Protein AF-A0A6A5AQL3-F1 (afdb_monomer)

Foldseek 3Di:
DFAQLQQKAKAFPDWDADQVVLFIWTWMKIARNVVRDIDTDTDTLVVLVVLLVCLLVVLVVLPPDPPVCNLSVVLSVQSVVQDADDPPQDDPVGDDVVSSVVNRHSSRSSRRSNSVSVNVSPPPDPSSSSVVRVSSVD

Organism: Aphanomyces astaci (NCBI:txid112090)

Solvent-accessible surface area (backbone atoms only — not comparable to full-atom values): 7943 Å² total; per-residue (Å²): 114,85,49,54,58,82,38,41,45,42,39,50,79,49,71,46,77,41,76,89,78,68,44,58,37,33,32,35,36,41,34,33,70,81,80,68,52,69,49,77,46,79,41,41,65,71,54,56,53,46,49,56,50,48,55,53,53,47,51,64,70,55,60,69,56,61,88,90,52,65,60,51,57,60,41,54,52,52,60,69,62,47,60,70,77,62,90,87,69,62,60,97,92,47,83,50,69,69,60,49,51,52,48,42,51,43,50,18,51,28,40,39,44,51,36,49,49,59,47,75,42,65,80,50,54,73,74,45,46,57,45,54,22,49,69,75,46,112

Nearest PDB structures (foldseek):
  6edx-assembly1_A  TM=7.727E-01  e=1.538E-03  Homo sapiens
  4oxw-assembly1_A  TM=8.032E-01  e=1.935E-02  synthetic construct
  8d9h-assembly1_E  TM=3.917E-01  e=7.456E-01  Candidatus Scalindua brodae
  7zoq-assembly1_A  TM=3.636E-01  e=1.511E+00  Desulfonema magnum
  7y85-assembly1_D  TM=3.030E-01  e=2.152E+00  Candidatus Scalindua brodae

Mean predicted aligned error: 7.25 Å

Secondary structure (DSSP, 8-state):
-PPPTTTEEEEEEEEEEETTTTEEEEEEEEEETTT--EEEEEEEHHHHHHHHHHHHHHHHHH----TT--THHHHHHHHHHS----S--S-TT---HHHHHHHHHHHHHHHHHHHHHHHHT----HHHHHHHHHHHH-

pLDDT: mean 81.5, std 13.89, range [45.72, 97.06]

Sequence (138 aa):
MSFNVHSLSMHIMDFTVDTTNNVVYYQLELLDDDSGESMTVLRRYSVIAAFRTSLIKELDGACKCPADDNRCKPCLAALKQCNFPAKSWFPKDGIQPELAAQRATELSYFLQDVVAVGRDHAPLCRSNQQFLESSLAD

Structure (mmCIF, N/CA/C/O backbone):
data_AF-A0A6A5AQL3-F1
#
_entry.id   AF-A0A6A5AQL3-F1
#
loop_
_atom_site.group_PDB
_atom_site.id
_atom_site.type_symbol
_atom_site.label_atom_id
_atom_site.label_alt_id
_atom_site.label_comp_id
_atom_site.label_asym_id
_atom_site.label_entity_id
_atom_site.label_seq_id
_atom_site.pdbx_PDB_ins_code
_atom_site.Cartn_x
_atom_site.Cartn_y
_atom_site.Cartn_z
_atom_site.occupancy
_atom_site.B_iso_or_equiv
_atom_site.auth_seq_id
_atom_site.auth_comp_id
_atom_site.auth_asym_id
_atom_site.auth_atom_id
_atom_site.pdbx_PDB_model_num
ATOM 1 N N . MET A 1 1 ? -3.874 11.455 -12.300 1.00 48.50 1 MET A N 1
ATOM 2 C CA . MET A 1 1 ? -2.505 11.941 -12.028 1.00 48.50 1 MET A CA 1
ATOM 3 C C . MET A 1 1 ? -1.589 10.785 -12.377 1.00 48.50 1 MET A C 1
ATOM 5 O O . MET A 1 1 ? -1.930 9.687 -11.977 1.00 48.50 1 MET A O 1
ATOM 9 N N . SER A 1 2 ? -0.558 10.948 -13.205 1.00 52.72 2 SER A N 1
ATOM 10 C CA . SER A 1 2 ? 0.376 9.843 -13.484 1.00 52.72 2 SER A CA 1
ATOM 11 C C . SER A 1 2 ? 1.584 9.994 -12.571 1.00 52.72 2 SER A C 1
ATOM 13 O O . SER A 1 2 ? 2.246 11.026 -12.646 1.00 52.72 2 SER A O 1
ATOM 15 N N . PHE A 1 3 ? 1.864 9.001 -11.731 1.00 60.44 3 PHE A N 1
ATOM 16 C CA . PHE A 1 3 ? 3.047 9.007 -10.872 1.00 60.44 3 PHE A CA 1
ATOM 17 C C . PHE A 1 3 ? 4.192 8.261 -11.550 1.00 60.44 3 PHE A C 1
ATOM 19 O O . PHE A 1 3 ? 3.986 7.177 -12.091 1.00 60.44 3 PHE A O 1
ATOM 26 N N . ASN A 1 4 ? 5.399 8.819 -11.497 1.00 68.12 4 ASN A N 1
ATOM 27 C CA . ASN A 1 4 ? 6.612 8.118 -11.897 1.00 68.12 4 ASN A CA 1
ATOM 28 C C . ASN A 1 4 ? 7.100 7.274 -10.713 1.00 68.12 4 ASN A C 1
ATOM 30 O O . ASN A 1 4 ? 7.444 7.818 -9.670 1.00 68.12 4 ASN A O 1
ATOM 34 N N . VAL A 1 5 ? 7.176 5.949 -10.860 1.00 70.06 5 VAL A N 1
ATOM 35 C CA . VAL A 1 5 ? 7.637 5.055 -9.776 1.00 70.06 5 VAL A CA 1
ATOM 36 C C . VAL A 1 5 ? 9.037 5.424 -9.250 1.00 70.06 5 VAL A C 1
ATOM 38 O O . VAL A 1 5 ? 9.362 5.189 -8.084 1.00 70.06 5 VAL A O 1
ATOM 41 N N . HIS A 1 6 ? 9.878 6.023 -10.097 1.00 75.62 6 HIS A N 1
ATOM 42 C CA . HIS A 1 6 ? 11.242 6.392 -9.730 1.00 75.62 6 HIS A CA 1
ATOM 43 C C . HIS A 1 6 ? 11.317 7.560 -8.750 1.00 75.62 6 HIS A C 1
ATOM 45 O O . HIS A 1 6 ? 12.267 7.612 -7.973 1.00 75.62 6 HIS A O 1
ATOM 51 N N . SER A 1 7 ? 10.309 8.429 -8.751 1.00 81.56 7 SER A N 1
ATOM 52 C CA . SER A 1 7 ? 10.175 9.556 -7.830 1.00 81.56 7 SER A CA 1
ATOM 53 C C . SER A 1 7 ? 9.025 9.372 -6.839 1.00 81.56 7 SER A C 1
ATOM 55 O O . SER A 1 7 ? 8.906 10.131 -5.891 1.00 81.56 7 SER A O 1
ATOM 57 N N . LEU A 1 8 ? 8.185 8.345 -6.995 1.00 85.06 8 LEU A N 1
ATOM 58 C CA . LEU A 1 8 ? 7.067 8.105 -6.089 1.00 85.06 8 LEU A CA 1
ATOM 59 C C . LEU A 1 8 ? 7.548 7.569 -4.744 1.00 85.06 8 LEU A C 1
ATOM 61 O O . LEU A 1 8 ? 8.246 6.561 -4.706 1.00 85.06 8 LEU A O 1
ATOM 65 N N . SER A 1 9 ? 7.062 8.150 -3.659 1.00 89.31 9 SER A N 1
ATOM 66 C CA . SER A 1 9 ? 7.128 7.630 -2.300 1.00 89.31 9 SER A CA 1
ATOM 67 C C . SER A 1 9 ? 5.712 7.358 -1.781 1.00 89.31 9 SER A C 1
ATOM 69 O O . SER A 1 9 ? 4.796 8.149 -1.991 1.00 89.31 9 SER A O 1
ATOM 71 N N . MET A 1 10 ? 5.514 6.230 -1.094 1.00 92.12 10 MET A N 1
ATOM 72 C CA . MET A 1 10 ? 4.229 5.860 -0.487 1.00 92.12 10 MET A CA 1
ATOM 73 C C . MET A 1 10 ? 4.406 5.541 0.989 1.00 92.12 10 MET A C 1
ATOM 75 O O . MET A 1 10 ? 5.312 4.788 1.351 1.00 92.12 10 MET A O 1
ATOM 79 N N . HIS A 1 11 ? 3.531 6.068 1.839 1.00 94.00 11 HIS A N 1
ATOM 80 C CA . HIS A 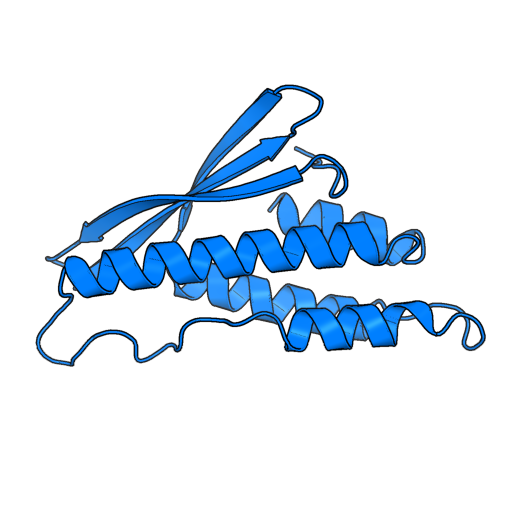1 11 ? 3.602 5.807 3.273 1.00 94.00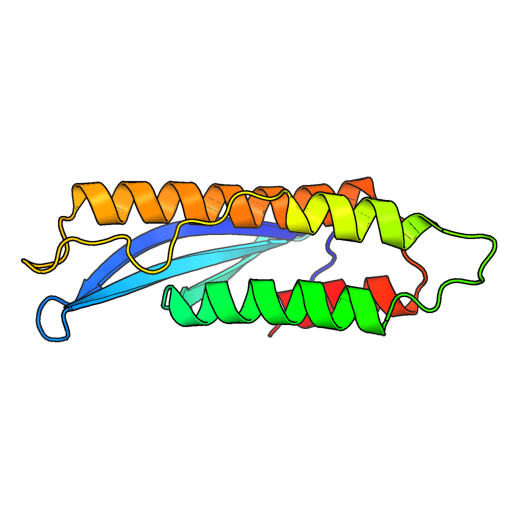 11 HIS A CA 1
ATOM 81 C C . HIS A 1 11 ? 2.269 6.060 3.982 1.00 94.00 11 HIS A C 1
ATOM 83 O O . HIS A 1 11 ? 1.423 6.833 3.537 1.00 94.00 11 HIS A O 1
ATOM 89 N N . ILE A 1 12 ? 2.076 5.386 5.113 1.00 96.50 12 ILE A N 1
ATOM 90 C CA . ILE A 1 12 ? 0.932 5.625 5.994 1.00 96.50 12 ILE A CA 1
ATOM 91 C C . ILE A 1 12 ? 1.317 6.726 6.982 1.00 96.50 12 ILE A C 1
ATOM 93 O O . ILE A 1 12 ? 2.206 6.524 7.806 1.00 96.50 12 ILE A O 1
ATOM 97 N N . MET A 1 13 ? 0.652 7.874 6.883 1.00 95.56 13 MET A N 1
ATOM 98 C CA . MET A 1 13 ? 0.906 9.059 7.709 1.00 95.56 13 MET A CA 1
ATOM 99 C C . MET A 1 13 ? 0.232 8.992 9.071 1.00 95.56 13 MET A C 1
ATOM 101 O O . MET A 1 13 ? 0.808 9.394 10.077 1.00 95.56 13 MET A O 1
ATOM 105 N N . ASP A 1 14 ? -0.997 8.491 9.092 1.00 95.69 14 ASP A N 1
ATOM 106 C CA . ASP A 1 14 ? -1.811 8.386 10.296 1.00 95.69 14 ASP A CA 1
ATOM 107 C C . ASP A 1 14 ? -2.873 7.289 10.118 1.00 95.69 14 ASP A C 1
ATOM 109 O O . ASP A 1 14 ? -3.010 6.676 9.049 1.00 95.69 14 ASP A O 1
ATOM 113 N N . PHE A 1 15 ? -3.650 7.024 11.160 1.00 95.75 15 PHE A N 1
ATOM 114 C CA . PHE A 1 15 ? -4.802 6.140 11.111 1.00 95.75 15 PHE A CA 1
ATOM 115 C C . PHE A 1 15 ? -5.941 6.651 11.996 1.00 95.75 15 PHE A C 1
ATOM 117 O O . PHE A 1 15 ? -5.753 7.285 13.026 1.00 95.75 15 PHE A O 1
ATOM 124 N N . THR A 1 16 ? -7.169 6.315 11.619 1.00 94.69 16 THR A N 1
ATOM 125 C CA . THR A 1 16 ? -8.370 6.596 12.406 1.00 94.69 16 THR A CA 1
ATOM 126 C C . THR A 1 16 ? -9.114 5.299 12.676 1.00 94.69 16 THR A C 1
ATOM 128 O O . THR A 1 16 ? -9.345 4.495 11.769 1.00 94.69 16 THR A O 1
ATOM 131 N N . VAL A 1 17 ? -9.511 5.097 13.931 1.00 92.25 17 VAL A N 1
ATOM 132 C CA . VAL A 1 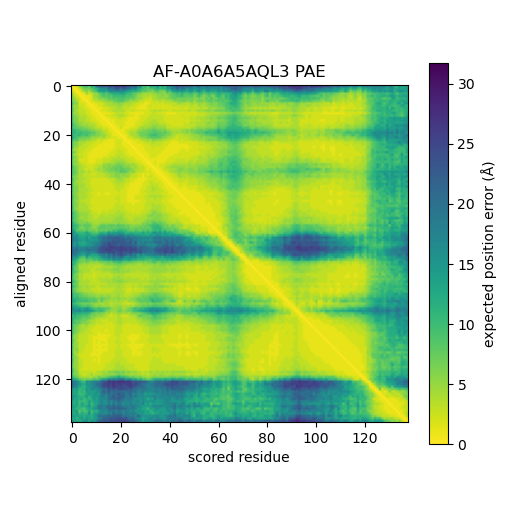17 ? -10.324 3.952 14.346 1.00 92.25 17 VAL A CA 1
ATOM 133 C C . VAL A 1 17 ? -11.786 4.380 14.421 1.00 92.25 17 VAL A C 1
ATOM 135 O O . VAL A 1 17 ? -12.164 5.206 15.247 1.00 92.25 17 VAL A O 1
ATOM 138 N N . ASP A 1 18 ? -12.615 3.788 13.571 1.00 90.00 18 ASP A N 1
ATOM 139 C CA . ASP A 1 18 ? -14.067 3.856 13.669 1.00 90.00 18 ASP A CA 1
ATOM 140 C C . ASP A 1 18 ? -14.542 2.729 14.591 1.00 90.00 18 ASP A C 1
ATOM 142 O O . ASP A 1 18 ? -14.683 1.573 14.183 1.00 90.00 18 ASP A O 1
ATOM 146 N N . THR A 1 19 ? -14.763 3.071 15.858 1.00 83.19 19 THR A N 1
ATOM 147 C CA . THR A 1 19 ? -15.212 2.135 16.898 1.00 83.19 19 THR A CA 1
ATOM 148 C C . THR A 1 19 ? -16.660 1.689 16.715 1.00 83.19 19 THR A C 1
ATOM 150 O O . THR A 1 19 ? -17.024 0.623 17.203 1.00 83.19 19 THR A O 1
ATOM 153 N N . THR A 1 20 ? -17.476 2.451 15.979 1.00 85.00 20 THR A N 1
ATOM 154 C CA . THR A 1 20 ? -18.884 2.106 15.725 1.00 85.00 20 THR A CA 1
ATOM 155 C C . THR A 1 20 ? -18.973 0.941 14.750 1.00 85.00 20 THR A C 1
ATOM 157 O O . THR A 1 20 ? -19.735 -0.000 14.962 1.00 85.00 20 THR A O 1
ATOM 160 N N . ASN A 1 21 ? -18.156 0.980 13.698 1.00 86.31 21 ASN A N 1
ATOM 161 C CA . ASN A 1 21 ? -18.106 -0.076 12.689 1.00 86.31 21 ASN A CA 1
ATOM 162 C C . ASN A 1 21 ? -16.984 -1.095 12.934 1.00 86.31 21 ASN A C 1
ATOM 164 O O . ASN A 1 21 ? -16.869 -2.063 12.183 1.00 86.31 21 ASN A O 1
ATOM 168 N N . ASN A 1 22 ? -16.161 -0.886 13.967 1.00 86.75 22 ASN A N 1
ATOM 169 C CA . ASN A 1 22 ? -14.960 -1.665 14.262 1.00 86.75 22 ASN A CA 1
ATOM 170 C C . ASN A 1 22 ? -14.024 -1.762 13.036 1.00 86.75 22 ASN A C 1
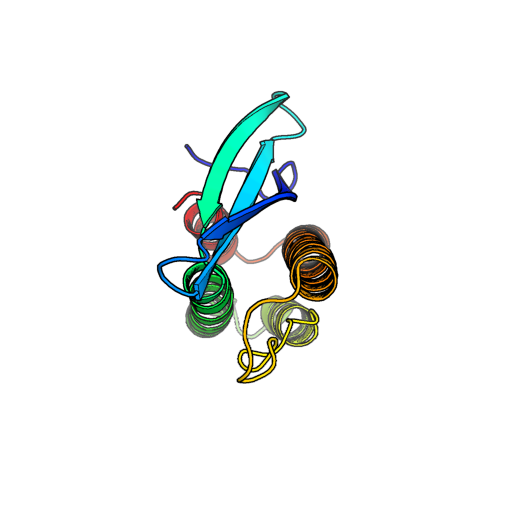ATOM 172 O O . ASN A 1 22 ? -13.621 -2.848 12.611 1.00 86.75 22 ASN A O 1
ATOM 176 N N . VAL A 1 23 ? -13.703 -0.608 12.435 1.00 89.94 23 VAL A N 1
ATOM 177 C CA . VAL A 1 23 ? -12.869 -0.479 11.225 1.00 89.94 23 VAL A CA 1
ATOM 178 C C . VAL A 1 23 ? -11.713 0.489 11.466 1.00 89.94 23 VAL A C 1
ATOM 180 O O . VAL A 1 23 ? -11.877 1.507 12.124 1.00 89.94 23 VAL A O 1
ATOM 183 N N . VAL A 1 24 ? -10.551 0.205 10.870 1.00 93.88 24 VAL A N 1
ATOM 184 C CA . VAL A 1 24 ? -9.433 1.159 10.789 1.00 93.88 24 VAL A CA 1
ATOM 185 C C . VAL A 1 24 ? -9.330 1.723 9.376 1.00 93.88 24 VAL A C 1
ATOM 187 O O . VAL A 1 24 ? -9.323 0.969 8.394 1.00 93.88 24 VAL A O 1
ATOM 190 N N . TYR A 1 25 ? -9.231 3.044 9.293 1.00 95.38 25 TYR A N 1
ATOM 191 C CA . TYR A 1 25 ? -8.870 3.780 8.090 1.00 95.38 25 TYR A CA 1
ATOM 192 C C . TYR A 1 25 ? -7.434 4.264 8.225 1.00 95.38 25 TYR A C 1
ATOM 194 O O . TYR A 1 25 ? -7.068 4.833 9.245 1.00 95.38 25 TYR A O 1
ATOM 202 N N . TYR A 1 26 ? -6.633 4.033 7.198 1.00 96.38 26 TYR A N 1
ATOM 203 C CA . TYR A 1 26 ? -5.246 4.458 7.126 1.00 96.38 26 TYR A CA 1
ATOM 204 C C . TYR A 1 26 ? -5.143 5.645 6.180 1.00 96.38 26 TYR A C 1
ATOM 206 O O . TYR A 1 26 ? -5.687 5.597 5.073 1.00 96.38 26 TYR A O 1
ATOM 214 N N . GLN A 1 27 ? -4.467 6.695 6.622 1.00 97.06 27 GLN A N 1
ATOM 215 C CA . GLN A 1 27 ? -4.161 7.866 5.819 1.00 97.06 27 GLN A CA 1
ATOM 216 C C . GLN A 1 27 ? -2.898 7.578 5.014 1.00 97.06 27 GLN A C 1
ATOM 218 O O . GLN A 1 27 ? -1.789 7.667 5.527 1.00 97.06 27 GLN A O 1
ATOM 223 N N . LEU A 1 28 ? -3.087 7.169 3.765 1.00 95.88 28 LEU A N 1
ATOM 224 C CA . LEU A 1 28 ? -2.021 6.896 2.813 1.00 95.88 28 LEU A CA 1
ATOM 225 C C . LEU A 1 28 ? -1.645 8.189 2.093 1.00 95.88 28 LEU A C 1
ATOM 227 O O . LEU A 1 28 ? -2.513 8.812 1.484 1.00 95.88 28 LEU A O 1
ATOM 231 N N . GLU A 1 29 ? -0.372 8.557 2.133 1.00 94.12 29 GLU A N 1
ATOM 232 C CA . GLU A 1 29 ? 0.201 9.589 1.276 1.00 94.12 29 GLU A CA 1
ATOM 233 C C . GLU A 1 29 ? 0.958 8.951 0.105 1.00 94.12 29 GLU A C 1
ATOM 235 O O . GLU A 1 29 ? 1.704 7.981 0.272 1.00 94.12 29 GLU A O 1
ATOM 240 N N . LEU A 1 30 ? 0.739 9.519 -1.078 1.00 91.19 30 LEU A N 1
ATOM 241 C CA . LEU A 1 30 ? 1.527 9.331 -2.284 1.00 91.19 30 LEU A CA 1
ATOM 242 C C . LEU A 1 30 ? 2.224 10.659 -2.571 1.00 91.19 30 LEU A C 1
ATOM 244 O O . LEU A 1 30 ? 1.544 11.668 -2.746 1.00 91.19 30 LEU A O 1
ATOM 248 N N . LEU A 1 31 ? 3.550 10.661 -2.600 1.00 90.19 31 LEU A N 1
ATOM 249 C CA . LEU A 1 31 ? 4.381 11.841 -2.822 1.00 90.19 31 LEU A CA 1
ATOM 250 C C . LEU A 1 31 ? 5.227 11.625 -4.074 1.00 90.19 31 LEU A C 1
ATOM 252 O O . LEU A 1 31 ? 5.903 10.608 -4.182 1.00 90.19 31 LEU A O 1
ATOM 256 N N . ASP A 1 32 ? 5.204 12.567 -5.006 1.00 87.62 32 ASP A N 1
ATOM 257 C CA . ASP A 1 32 ? 6.194 12.643 -6.076 1.00 87.62 32 ASP A CA 1
ATOM 258 C C . ASP A 1 32 ? 7.386 13.480 -5.591 1.00 87.62 32 ASP A C 1
ATOM 260 O O . ASP A 1 32 ? 7.291 14.700 -5.463 1.00 87.62 32 ASP A O 1
ATOM 264 N N . ASP A 1 33 ? 8.505 12.816 -5.301 1.00 85.88 33 ASP A N 1
ATOM 265 C CA . ASP A 1 33 ? 9.720 13.416 -4.741 1.00 85.88 33 ASP A CA 1
ATOM 266 C C . ASP A 1 33 ? 10.345 14.473 -5.680 1.00 85.88 33 ASP A C 1
ATOM 268 O O . ASP A 1 33 ? 11.036 15.376 -5.205 1.00 85.88 33 ASP A O 1
ATOM 272 N N . ASP A 1 34 ? 10.094 14.399 -6.995 1.00 86.38 34 ASP A N 1
ATOM 273 C CA . ASP A 1 34 ? 10.666 15.333 -7.978 1.00 86.38 34 ASP A CA 1
ATOM 274 C C . ASP A 1 34 ? 9.894 16.660 -8.026 1.00 86.38 34 ASP A C 1
ATOM 276 O O . ASP A 1 34 ? 10.488 17.741 -8.090 1.00 86.38 34 ASP A O 1
ATOM 280 N N . SER A 1 35 ? 8.560 16.587 -8.025 1.00 87.19 35 SER A N 1
ATOM 281 C CA . SER A 1 35 ? 7.679 17.760 -8.113 1.00 87.19 35 SER A CA 1
ATOM 282 C C . SER A 1 35 ? 7.283 18.317 -6.743 1.00 87.19 35 SER A C 1
ATOM 284 O O . SER A 1 35 ? 6.904 19.486 -6.638 1.00 87.19 35 SER A O 1
ATOM 286 N N . GLY A 1 36 ? 7.377 17.497 -5.693 1.00 87.31 36 GLY A N 1
ATOM 287 C CA . GLY A 1 36 ? 6.848 17.778 -4.360 1.00 87.31 36 GLY A CA 1
ATOM 288 C C . GLY A 1 36 ? 5.321 17.690 -4.274 1.00 87.31 36 GLY A C 1
ATOM 289 O O . GLY A 1 36 ? 4.754 18.044 -3.240 1.00 87.31 36 GLY A O 1
ATOM 290 N N . GLU A 1 37 ? 4.637 17.258 -5.338 1.00 87.94 37 GLU A N 1
ATOM 291 C CA . GLU A 1 37 ? 3.189 17.070 -5.315 1.00 87.94 37 GLU A CA 1
ATOM 292 C C . GLU A 1 37 ? 2.829 15.841 -4.477 1.00 87.94 37 GLU A C 1
ATOM 294 O O . GLU A 1 37 ? 3.386 14.759 -4.665 1.00 87.94 37 GLU A O 1
ATOM 299 N N . SER A 1 38 ? 1.859 15.990 -3.569 1.00 90.38 38 SER A N 1
ATOM 300 C CA . SER A 1 38 ? 1.352 14.874 -2.777 1.00 90.38 38 SER A CA 1
ATOM 301 C C . SER A 1 38 ? -0.161 14.725 -2.861 1.00 90.38 38 SER A C 1
ATOM 303 O O . SER A 1 38 ? -0.922 15.679 -3.050 1.00 90.38 38 SER A O 1
ATOM 305 N N . MET A 1 39 ? -0.606 13.481 -2.724 1.00 90.88 39 MET A N 1
ATOM 306 C CA . MET A 1 39 ? -2.000 13.101 -2.601 1.00 90.88 39 MET A CA 1
ATOM 307 C C . MET A 1 39 ? -2.165 12.279 -1.334 1.00 90.88 39 MET A C 1
ATOM 309 O O . MET A 1 39 ? -1.485 11.279 -1.130 1.00 90.88 39 MET A O 1
ATOM 313 N N . THR A 1 40 ? -3.126 12.663 -0.502 1.00 92.06 40 THR A N 1
ATOM 314 C CA . THR A 1 40 ? -3.494 11.894 0.683 1.00 92.06 40 THR A CA 1
ATOM 315 C C . THR A 1 40 ? -4.870 11.268 0.508 1.00 92.06 40 THR A C 1
ATOM 317 O O . THR A 1 40 ? -5.838 11.950 0.166 1.00 92.06 40 THR A O 1
ATOM 320 N N . VAL A 1 41 ? -4.985 9.974 0.800 1.00 92.69 41 VAL A N 1
ATOM 321 C CA . VAL A 1 41 ? -6.238 9.223 0.720 1.00 92.69 41 VAL A CA 1
ATOM 322 C C . VAL A 1 41 ? -6.462 8.358 1.955 1.00 92.69 41 VAL A C 1
ATOM 324 O O . VAL A 1 41 ? -5.556 7.705 2.462 1.00 92.69 41 VAL A O 1
ATOM 327 N N . LEU A 1 42 ? -7.711 8.287 2.419 1.00 93.81 42 LEU A N 1
ATOM 328 C CA . LEU A 1 42 ? -8.106 7.327 3.449 1.00 93.81 42 LEU A CA 1
ATOM 329 C C . LEU A 1 42 ? -8.442 5.980 2.807 1.00 93.81 42 LEU A C 1
ATOM 331 O O . LEU A 1 42 ? -9.258 5.893 1.880 1.00 93.81 42 LEU A O 1
ATOM 335 N N . ARG A 1 43 ? -7.819 4.910 3.301 1.00 94.19 43 ARG A N 1
ATOM 336 C CA . ARG A 1 43 ? -7.996 3.546 2.790 1.00 94.19 43 ARG A CA 1
ATOM 337 C C . ARG A 1 43 ? -8.141 2.547 3.926 1.00 94.19 43 ARG A C 1
ATOM 339 O O . ARG A 1 43 ? -7.461 2.616 4.940 1.00 94.19 43 ARG A O 1
ATOM 346 N N . ARG A 1 44 ? -9.030 1.571 3.750 1.00 94.44 44 ARG A N 1
ATOM 347 C CA . ARG A 1 4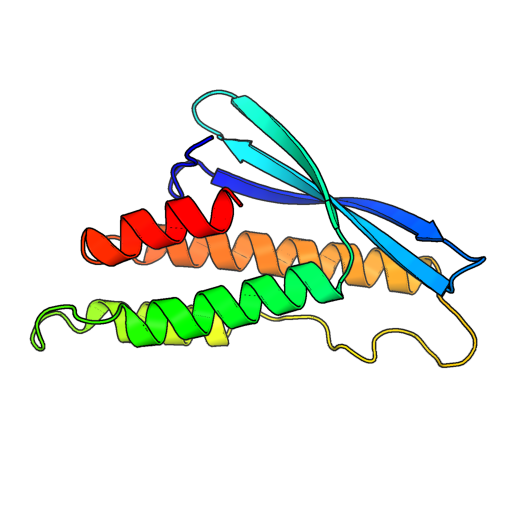4 ? -9.115 0.416 4.656 1.00 94.44 44 ARG A CA 1
ATOM 348 C C . ARG A 1 44 ? -8.034 -0.595 4.293 1.00 94.44 44 ARG A C 1
ATOM 350 O O . ARG A 1 44 ? -7.665 -0.710 3.125 1.00 94.44 44 ARG A O 1
ATOM 357 N N . TYR A 1 45 ? -7.652 -1.432 5.257 1.00 94.31 45 TYR A N 1
ATOM 358 C CA . TYR A 1 45 ? -6.750 -2.568 5.021 1.00 94.31 45 TYR A CA 1
ATOM 359 C C . TYR A 1 45 ? -7.155 -3.417 3.804 1.00 94.31 45 TYR A C 1
ATOM 361 O O . TYR A 1 45 ? -6.308 -3.817 3.013 1.00 94.31 45 TYR A O 1
ATOM 369 N N . SER A 1 46 ? -8.456 -3.677 3.628 1.00 92.88 46 SER A N 1
ATOM 370 C CA . SER A 1 46 ? -8.961 -4.492 2.518 1.00 92.88 46 SER A CA 1
ATOM 371 C C . SER A 1 46 ? -8.615 -3.921 1.144 1.00 92.88 46 SER A C 1
ATOM 373 O O . SER A 1 46 ? -8.419 -4.692 0.212 1.00 92.88 46 SER A O 1
ATOM 375 N N . VAL A 1 47 ? -8.537 -2.592 1.019 1.00 92.88 47 VAL A N 1
ATOM 376 C CA . VAL A 1 47 ? -8.188 -1.932 -0.244 1.00 92.88 47 VAL A CA 1
ATOM 377 C C . VAL A 1 47 ? -6.697 -2.090 -0.523 1.00 92.88 47 VAL A C 1
ATOM 379 O O . VAL A 1 47 ? -6.328 -2.492 -1.618 1.00 92.88 47 VAL A O 1
ATOM 382 N N . ILE A 1 48 ? -5.848 -1.897 0.489 1.00 93.06 48 ILE A N 1
ATOM 383 C CA . ILE A 1 48 ? -4.394 -2.084 0.359 1.00 93.06 48 ILE A CA 1
ATOM 384 C C . ILE A 1 48 ? -4.060 -3.561 0.058 1.00 93.06 48 ILE A C 1
ATOM 386 O O . ILE A 1 48 ? -3.202 -3.871 -0.765 1.00 93.06 48 ILE A O 1
ATOM 390 N N . ALA A 1 49 ? -4.792 -4.501 0.663 1.00 93.12 49 ALA A N 1
ATOM 391 C CA . ALA A 1 49 ? -4.659 -5.929 0.372 1.00 93.12 49 ALA A CA 1
ATOM 392 C C . ALA A 1 49 ? -5.096 -6.290 -1.061 1.00 93.12 49 ALA A C 1
ATOM 394 O O . ALA A 1 49 ? -4.484 -7.154 -1.699 1.00 93.12 49 ALA A O 1
ATOM 395 N N . ALA A 1 50 ? -6.145 -5.638 -1.572 1.00 89.88 50 ALA A N 1
ATOM 396 C CA . ALA A 1 50 ? -6.567 -5.785 -2.961 1.00 89.88 50 ALA A CA 1
ATOM 397 C C . ALA A 1 50 ? -5.504 -5.229 -3.917 1.00 89.88 50 ALA A C 1
ATOM 399 O O . ALA A 1 50 ? -5.125 -5.942 -4.840 1.00 89.88 50 ALA A O 1
ATOM 400 N N . PHE A 1 51 ? -4.948 -4.047 -3.632 1.00 89.44 51 PHE A N 1
ATOM 401 C CA . PHE A 1 51 ? -3.827 -3.467 -4.378 1.00 89.44 51 PHE A CA 1
ATOM 402 C C . PHE A 1 51 ? -2.651 -4.447 -4.491 1.00 89.44 51 PHE A C 1
ATOM 404 O O . PHE A 1 51 ? -2.233 -4.768 -5.600 1.00 89.44 51 PHE A O 1
ATOM 411 N N . ARG A 1 52 ? -2.191 -5.028 -3.371 1.00 89.94 52 ARG A N 1
ATOM 412 C CA . ARG A 1 52 ? -1.126 -6.050 -3.383 1.00 89.94 52 ARG A CA 1
ATOM 413 C C . ARG A 1 52 ? -1.456 -7.217 -4.317 1.00 89.94 52 ARG A C 1
ATOM 415 O O . ARG A 1 52 ? -0.595 -7.705 -5.043 1.00 89.94 52 ARG A O 1
ATOM 422 N N . THR A 1 53 ? -2.699 -7.690 -4.272 1.00 88.56 53 THR A N 1
ATOM 423 C CA . THR A 1 53 ? -3.144 -8.836 -5.074 1.00 88.56 53 THR A CA 1
ATOM 424 C C . THR A 1 53 ? -3.192 -8.491 -6.563 1.00 88.56 53 THR A C 1
ATOM 426 O O . THR A 1 53 ? -2.713 -9.285 -7.374 1.00 88.56 53 THR A O 1
ATOM 429 N N . SER A 1 54 ? -3.732 -7.322 -6.922 1.00 83.50 54 SER A N 1
ATOM 430 C CA . SER A 1 54 ? -3.787 -6.834 -8.305 1.00 83.50 54 SER A CA 1
ATOM 431 C C . SER A 1 54 ? -2.390 -6.611 -8.866 1.00 83.50 54 SER A C 1
ATOM 433 O O . SER A 1 54 ? -2.068 -7.202 -9.890 1.00 83.50 54 SER A O 1
ATOM 435 N N . LEU A 1 55 ? -1.519 -5.912 -8.129 1.00 81.88 55 LEU A N 1
ATOM 436 C CA . LEU A 1 55 ? -0.128 -5.666 -8.512 1.00 81.88 55 LEU A CA 1
ATOM 437 C C . LEU A 1 55 ? 0.604 -6.966 -8.880 1.00 81.88 55 LEU A C 1
ATOM 439 O O . LEU A 1 55 ? 1.202 -7.066 -9.949 1.00 81.88 55 LEU A O 1
ATOM 443 N N . ILE A 1 56 ? 0.524 -7.986 -8.018 1.00 82.94 56 ILE A N 1
ATOM 444 C CA . ILE A 1 56 ? 1.173 -9.284 -8.260 1.00 82.94 56 ILE A CA 1
ATOM 445 C C . ILE A 1 56 ? 0.557 -9.987 -9.474 1.00 82.94 56 ILE A C 1
ATOM 447 O O . ILE A 1 56 ? 1.293 -10.501 -10.314 1.00 82.94 56 ILE A O 1
ATOM 451 N N . LYS A 1 57 ? -0.778 -10.043 -9.564 1.00 79.50 57 LYS A N 1
ATOM 452 C CA . LYS A 1 57 ? -1.489 -10.743 -10.646 1.00 79.50 57 LYS A CA 1
ATOM 453 C C . LYS A 1 57 ? -1.217 -10.105 -12.004 1.00 79.50 57 LYS A C 1
ATOM 455 O O . LYS A 1 57 ? -1.037 -10.806 -12.997 1.00 79.50 57 LYS A O 1
ATOM 460 N N . GLU A 1 58 ? -1.229 -8.786 -12.056 1.00 69.12 58 GLU A N 1
ATOM 461 C CA . GLU A 1 58 ? -1.063 -8.045 -13.294 1.00 69.12 58 GLU A CA 1
ATOM 462 C C . GLU A 1 58 ? 0.393 -8.031 -13.733 1.00 69.12 58 GLU A C 1
ATOM 464 O O . GLU A 1 58 ? 0.630 -8.258 -14.911 1.00 69.12 58 GLU A O 1
ATOM 469 N N . LEU A 1 59 ? 1.374 -7.931 -12.828 1.00 69.62 59 LEU A N 1
ATOM 470 C CA . LEU A 1 59 ? 2.778 -8.138 -13.202 1.00 69.62 59 LEU A CA 1
ATOM 471 C C . LEU A 1 59 ? 3.056 -9.568 -13.674 1.00 69.62 59 LEU A C 1
ATOM 473 O O . LEU A 1 59 ? 3.805 -9.747 -14.629 1.00 69.62 59 LEU A O 1
ATOM 477 N N . ASP A 1 60 ? 2.432 -10.580 -13.068 1.00 72.88 60 ASP A N 1
ATOM 478 C CA . ASP A 1 60 ? 2.521 -11.971 -13.534 1.00 72.88 60 ASP A CA 1
ATOM 479 C C . ASP A 1 60 ? 1.925 -12.133 -14.949 1.00 72.88 60 ASP A C 1
ATOM 481 O O . ASP A 1 60 ? 2.527 -12.772 -15.810 1.00 72.88 60 ASP A O 1
ATOM 485 N N . GLY A 1 61 ? 0.790 -11.481 -15.236 1.00 65.06 61 GLY A N 1
ATOM 486 C CA . GLY A 1 61 ? 0.137 -11.509 -16.554 1.00 65.06 61 GLY A CA 1
ATOM 487 C C . GLY A 1 61 ? 0.770 -10.605 -17.626 1.00 65.06 61 GLY A C 1
ATOM 488 O O . GLY A 1 61 ? 0.718 -10.925 -18.819 1.00 65.06 61 GLY A O 1
ATOM 489 N N . ALA A 1 62 ? 1.363 -9.482 -17.220 1.00 58.16 62 ALA A N 1
ATOM 490 C CA . ALA A 1 62 ? 2.009 -8.487 -18.077 1.00 58.16 62 ALA A CA 1
ATOM 491 C C . ALA A 1 62 ? 3.500 -8.781 -18.298 1.00 58.16 62 ALA A C 1
ATOM 493 O O . ALA A 1 62 ? 4.100 -8.229 -19.220 1.00 58.16 62 ALA A O 1
ATOM 494 N N . CYS A 1 63 ? 4.077 -9.723 -17.539 1.00 59.78 63 CYS A N 1
ATOM 495 C CA . CYS A 1 63 ? 5.379 -10.357 -17.764 1.00 59.78 63 CYS A CA 1
ATOM 496 C C . CYS A 1 63 ? 5.420 -11.135 -19.103 1.00 59.78 63 CYS A C 1
ATOM 498 O O . CYS A 1 63 ? 5.618 -12.346 -19.166 1.00 59.78 63 CYS A O 1
ATOM 500 N N . LYS A 1 64 ? 5.266 -10.404 -20.209 1.00 58.12 64 LYS A N 1
ATOM 501 C CA . LYS A 1 64 ? 5.463 -10.815 -21.600 1.00 58.12 64 LYS A CA 1
ATOM 502 C C . LYS A 1 64 ? 6.757 -10.222 -22.156 1.00 58.12 64 LYS A C 1
ATOM 504 O O . LYS A 1 64 ? 6.851 -9.961 -23.355 1.00 58.12 64 LYS A O 1
ATOM 509 N N . CYS A 1 65 ? 7.743 -9.957 -21.292 1.00 56.34 65 CYS A N 1
ATOM 510 C CA . CYS A 1 65 ? 9.093 -9.684 -21.770 1.00 56.34 65 CYS A CA 1
ATOM 511 C C . CYS A 1 65 ? 9.508 -10.805 -22.739 1.00 56.34 65 CYS A C 1
ATOM 513 O O . CYS A 1 65 ? 9.104 -11.955 -22.528 1.00 56.34 65 CYS A O 1
ATOM 515 N N . PRO A 1 66 ? 10.294 -10.500 -23.786 1.00 58.50 66 PRO A N 1
ATOM 516 C CA . PRO A 1 66 ? 10.910 -11.533 -24.609 1.00 58.50 66 PRO A CA 1
ATOM 517 C C . PRO A 1 66 ? 11.535 -12.606 -23.707 1.00 58.50 66 PRO A C 1
ATOM 519 O O . PRO A 1 66 ? 12.085 -12.270 -22.658 1.00 58.50 66 PRO A O 1
ATOM 522 N N . ALA A 1 67 ? 11.42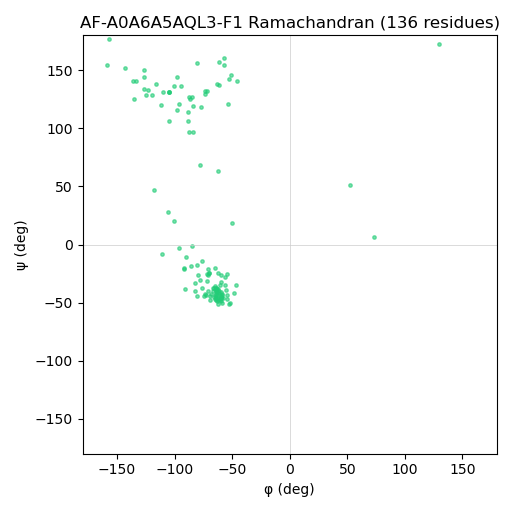3 -13.885 -24.077 1.00 56.53 67 ALA A N 1
ATOM 523 C CA . ALA A 1 67 ? 11.841 -15.010 -23.230 1.00 56.53 67 ALA A CA 1
ATOM 524 C C . ALA A 1 67 ? 13.305 -14.907 -22.752 1.00 56.53 67 ALA A C 1
ATOM 526 O O . ALA A 1 67 ? 13.652 -15.416 -21.685 1.00 56.53 67 ALA A O 1
ATOM 527 N N . ASP A 1 68 ? 14.124 -14.188 -23.517 1.00 55.50 68 ASP A N 1
ATOM 528 C CA . ASP A 1 68 ? 15.546 -13.948 -23.278 1.00 55.50 68 ASP A CA 1
ATOM 529 C C . ASP A 1 68 ? 15.805 -12.901 -22.177 1.00 55.50 68 ASP A C 1
ATOM 531 O O . ASP A 1 68 ? 16.912 -12.797 -21.655 1.00 55.50 68 ASP A O 1
ATOM 535 N N . ASP A 1 69 ? 14.780 -12.141 -21.785 1.00 59.44 69 ASP A N 1
ATOM 536 C CA . ASP A 1 69 ? 14.890 -10.944 -20.953 1.00 59.44 69 ASP A CA 1
ATOM 537 C C . ASP A 1 69 ? 14.143 -11.126 -19.624 1.00 59.44 69 ASP A C 1
ATOM 539 O O . ASP A 1 69 ? 13.369 -10.269 -19.209 1.00 59.44 69 ASP A O 1
ATOM 543 N N . ASN A 1 70 ? 14.373 -12.275 -18.968 1.00 60.16 70 ASN A N 1
ATOM 544 C CA . ASN A 1 70 ? 13.779 -12.837 -17.733 1.00 60.16 70 ASN A CA 1
ATOM 545 C C . ASN A 1 70 ? 13.737 -11.905 -16.481 1.00 60.16 70 ASN A C 1
ATOM 547 O O . ASN A 1 70 ? 13.577 -12.377 -15.358 1.00 60.16 70 ASN A O 1
ATOM 551 N N . ARG A 1 71 ? 13.866 -10.586 -16.657 1.00 64.06 71 ARG A N 1
ATOM 552 C CA . ARG A 1 71 ? 13.918 -9.480 -15.688 1.00 64.06 71 ARG A CA 1
ATOM 553 C C . ARG A 1 71 ? 12.679 -9.340 -14.808 1.00 64.06 71 ARG A C 1
ATOM 555 O O . ARG A 1 71 ? 12.782 -8.864 -13.684 1.00 64.06 71 ARG A O 1
ATOM 562 N N . CYS A 1 72 ? 11.520 -9.797 -15.275 1.00 70.12 72 CYS A N 1
ATOM 563 C CA . CYS A 1 72 ? 10.280 -9.706 -14.502 1.00 70.12 72 CYS A CA 1
ATOM 564 C C . CYS A 1 72 ? 10.150 -10.791 -13.426 1.00 70.12 72 CYS A C 1
ATOM 566 O O . CYS A 1 72 ? 9.499 -10.550 -12.414 1.00 70.12 72 CYS A O 1
ATOM 568 N N . LYS A 1 73 ? 10.784 -11.965 -13.590 1.00 75.31 73 LYS A N 1
ATOM 569 C CA . LYS A 1 73 ? 10.728 -13.023 -12.564 1.00 75.31 73 LYS A CA 1
ATOM 570 C C . LYS A 1 73 ? 11.393 -12.594 -11.249 1.00 75.31 73 LYS A C 1
ATOM 572 O O . LYS A 1 73 ? 10.769 -12.807 -10.212 1.00 75.31 73 LYS A O 1
ATOM 577 N N . PRO A 1 74 ? 12.595 -11.979 -11.255 1.00 79.88 74 PRO A N 1
ATOM 578 C CA . PRO A 1 74 ? 13.186 -11.400 -10.051 1.00 79.88 74 PRO A CA 1
ATOM 579 C C . PRO A 1 74 ? 12.297 -10.341 -9.393 1.00 79.88 74 PRO A C 1
ATOM 581 O O . PRO A 1 74 ? 12.066 -10.433 -8.195 1.00 79.88 74 PRO A O 1
ATOM 584 N N . CYS A 1 75 ? 11.727 -9.412 -10.173 1.00 79.81 75 CYS A N 1
ATOM 585 C CA . CYS A 1 75 ? 10.815 -8.384 -9.659 1.00 79.81 75 CYS A CA 1
ATOM 586 C C . CYS A 1 75 ? 9.574 -9.002 -8.993 1.00 79.81 75 CYS A C 1
ATOM 588 O O . CYS A 1 75 ? 9.256 -8.703 -7.846 1.00 79.81 75 CYS A O 1
ATOM 590 N N . LEU A 1 76 ? 8.915 -9.952 -9.665 1.00 82.06 76 LEU A N 1
ATOM 591 C CA . LEU A 1 76 ? 7.757 -10.654 -9.113 1.00 82.06 76 LEU A CA 1
ATOM 592 C C . LEU A 1 76 ? 8.112 -11.455 -7.852 1.00 82.06 76 LEU A C 1
ATOM 594 O O . LEU A 1 76 ? 7.312 -11.525 -6.919 1.00 82.06 76 LEU A O 1
ATOM 598 N N . ALA A 1 77 ? 9.290 -12.083 -7.819 1.00 84.81 77 ALA A N 1
ATOM 599 C CA . ALA A 1 77 ? 9.769 -12.794 -6.640 1.00 84.81 77 ALA A CA 1
ATOM 600 C C . ALA A 1 77 ? 10.008 -11.831 -5.468 1.00 84.81 77 ALA A C 1
ATOM 602 O O . ALA A 1 77 ? 9.562 -12.127 -4.362 1.00 84.81 77 ALA A O 1
ATOM 603 N N . ALA A 1 78 ? 10.624 -10.675 -5.718 1.00 88.12 78 ALA A N 1
ATOM 604 C CA . ALA A 1 78 ? 10.851 -9.636 -4.718 1.00 88.12 78 ALA A CA 1
ATOM 605 C C . ALA A 1 78 ? 9.528 -9.057 -4.181 1.00 88.12 78 ALA A C 1
ATOM 607 O O . ALA A 1 78 ? 9.320 -9.036 -2.972 1.00 88.12 78 ALA A O 1
ATOM 608 N N . LEU A 1 79 ? 8.564 -8.729 -5.051 1.00 87.19 79 LEU A N 1
ATOM 609 C CA . LEU A 1 79 ? 7.232 -8.257 -4.631 1.00 87.19 79 LEU A CA 1
ATOM 610 C C . LEU A 1 79 ? 6.470 -9.277 -3.775 1.00 87.19 79 LEU A C 1
ATOM 612 O O . LEU A 1 79 ? 5.722 -8.913 -2.866 1.00 87.19 79 LEU A O 1
ATOM 616 N N . LYS A 1 80 ? 6.645 -10.574 -4.051 1.00 88.62 80 LYS A N 1
ATOM 617 C CA . LYS A 1 80 ? 6.063 -11.648 -3.230 1.00 88.62 80 LYS A CA 1
ATOM 618 C C . LYS A 1 80 ? 6.730 -11.758 -1.855 1.00 88.62 80 LYS A C 1
ATOM 620 O O . LYS A 1 80 ? 6.086 -12.267 -0.938 1.00 88.62 80 LYS A O 1
ATOM 625 N N . GLN A 1 81 ? 7.977 -11.303 -1.719 1.00 91.31 81 GLN A N 1
ATOM 626 C CA . GLN A 1 81 ? 8.736 -11.292 -0.467 1.00 91.31 81 GLN A CA 1
ATOM 627 C C . GLN A 1 81 ? 8.479 -10.049 0.392 1.00 91.31 81 GLN A C 1
ATOM 629 O O . GLN A 1 81 ? 8.733 -10.121 1.592 1.00 91.31 81 GLN A O 1
ATOM 634 N N . CYS A 1 82 ? 7.933 -8.960 -0.167 1.00 91.75 82 CYS A N 1
ATOM 635 C CA . CYS A 1 82 ? 7.494 -7.806 0.622 1.00 91.75 82 CYS A CA 1
ATOM 636 C C . CYS A 1 82 ? 6.533 -8.270 1.727 1.00 91.75 82 CYS A C 1
ATOM 638 O O . CYS A 1 82 ? 5.485 -8.879 1.447 1.00 91.75 82 CYS A O 1
ATOM 640 N N . ASN A 1 83 ? 6.904 -8.002 2.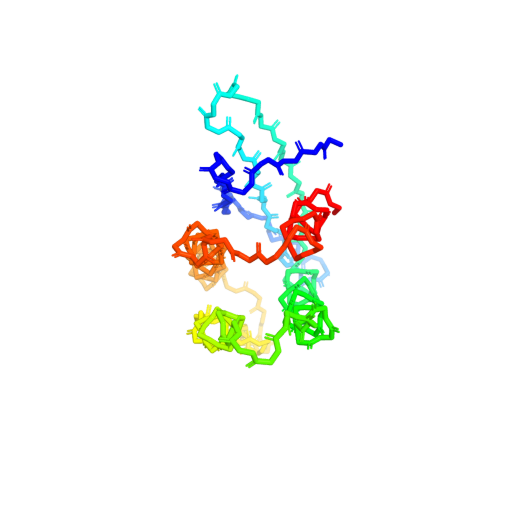982 1.00 93.00 83 ASN A N 1
ATOM 641 C CA . ASN A 1 83 ? 6.111 -8.410 4.133 1.00 93.00 83 ASN A CA 1
ATOM 642 C C . ASN A 1 83 ? 4.754 -7.706 4.084 1.00 93.00 83 ASN A C 1
ATOM 644 O O . ASN A 1 83 ? 4.673 -6.526 3.765 1.00 93.00 83 ASN A O 1
ATOM 648 N N . PHE A 1 84 ? 3.673 -8.423 4.385 1.00 93.31 84 PHE A N 1
ATOM 649 C CA . PHE A 1 84 ? 2.341 -7.830 4.401 1.00 93.31 84 PHE A CA 1
ATOM 650 C C . PHE A 1 84 ? 1.583 -8.287 5.643 1.00 93.31 84 PHE A C 1
ATOM 652 O O . PHE A 1 84 ? 1.429 -9.499 5.841 1.00 93.31 84 PHE A O 1
ATOM 659 N N . PRO A 1 85 ? 1.065 -7.359 6.469 1.00 93.25 85 PRO A N 1
ATOM 660 C CA . PRO A 1 85 ? 0.401 -7.726 7.707 1.00 93.25 85 PRO A CA 1
ATOM 661 C C . PRO A 1 85 ? -0.835 -8.585 7.430 1.00 93.25 85 PRO A C 1
ATOM 663 O O . PRO A 1 85 ? -1.623 -8.309 6.520 1.00 93.25 85 PRO A O 1
ATOM 666 N N . ALA A 1 86 ? -1.024 -9.637 8.228 1.00 89.06 86 ALA A N 1
ATOM 667 C CA . ALA A 1 86 ? -2.102 -10.604 8.043 1.00 89.06 86 ALA A CA 1
ATOM 668 C C . ALA A 1 86 ? -3.498 -9.963 8.148 1.00 89.06 86 ALA A C 1
ATOM 670 O O . ALA A 1 86 ? -3.697 -8.923 8.781 1.00 89.06 86 ALA A O 1
ATOM 671 N N . LYS A 1 87 ? -4.506 -10.611 7.548 1.00 86.12 87 LYS A N 1
ATOM 672 C CA . LYS A 1 87 ? -5.902 -10.145 7.617 1.00 86.12 87 LYS A CA 1
ATOM 673 C C . LYS A 1 87 ? -6.433 -10.183 9.050 1.00 86.12 87 LYS A C 1
ATOM 675 O O . LYS A 1 87 ? -7.051 -9.217 9.496 1.00 86.12 87 LYS A O 1
ATOM 680 N N . SER A 1 88 ? -6.173 -11.286 9.750 1.00 86.44 88 SER A N 1
ATOM 681 C CA . SER A 1 88 ? -6.477 -11.499 11.166 1.00 86.44 88 SER A CA 1
ATOM 682 C C . SER A 1 88 ? -5.451 -10.784 12.046 1.00 86.44 88 SER A C 1
ATOM 684 O O . SER A 1 88 ? -4.604 -11.423 12.661 1.00 86.44 88 SER A O 1
ATOM 686 N N . TRP A 1 89 ? -5.489 -9.452 12.031 1.00 89.12 89 TRP A N 1
ATOM 687 C CA . TRP A 1 89 ? -4.552 -8.622 12.790 1.00 89.12 89 TRP A CA 1
ATOM 688 C C . TRP A 1 89 ? -5.059 -8.273 14.187 1.00 89.12 89 TRP A C 1
ATOM 690 O O . TRP A 1 89 ? -4.293 -8.229 15.140 1.00 89.12 89 TRP A O 1
ATOM 700 N N . PHE A 1 90 ? -6.362 -8.018 14.303 1.00 89.19 90 PHE A N 1
ATOM 701 C CA . PHE A 1 90 ? -6.975 -7.594 15.553 1.00 89.19 90 PHE A CA 1
ATOM 702 C C . PHE A 1 90 ? -7.618 -8.783 16.280 1.00 89.19 90 PHE A C 1
ATOM 704 O O . PHE A 1 90 ? -8.189 -9.660 15.618 1.00 89.19 90 PHE A O 1
ATOM 711 N N . PRO A 1 91 ? -7.561 -8.811 17.623 1.00 84.75 91 PRO A N 1
ATOM 712 C CA . PRO A 1 91 ? -8.340 -9.734 18.438 1.00 84.75 91 PRO A CA 1
ATOM 713 C C . PRO A 1 91 ? -9.847 -9.607 18.176 1.00 84.75 91 PRO A C 1
ATOM 715 O O . PRO A 1 91 ? -10.335 -8.588 17.684 1.00 84.75 91 PRO A O 1
ATOM 718 N N . LYS A 1 92 ? -10.612 -10.643 18.542 1.00 81.69 92 LYS A N 1
ATOM 719 C CA . LYS A 1 92 ? -12.083 -10.635 18.407 1.00 81.69 92 LYS A CA 1
ATOM 720 C C . LYS A 1 92 ? -12.760 -9.594 19.301 1.00 81.69 92 LYS A C 1
ATOM 722 O O . LYS A 1 92 ? -13.889 -9.206 19.023 1.00 81.69 92 LYS A O 1
ATOM 727 N N . ASP A 1 93 ? -12.052 -9.147 20.330 1.00 82.50 93 ASP A N 1
ATOM 728 C CA . ASP A 1 93 ? -12.578 -8.314 21.408 1.00 82.50 93 ASP A CA 1
ATOM 729 C C . ASP A 1 93 ? -12.556 -6.815 21.048 1.00 82.50 93 ASP A C 1
ATOM 731 O O . ASP A 1 93 ? -13.008 -5.984 21.829 1.00 82.50 93 ASP A O 1
ATOM 735 N N . GLY A 1 94 ? -12.055 -6.469 19.854 1.00 83.00 94 GLY A N 1
ATOM 736 C CA . GLY A 1 94 ? -12.057 -5.112 19.309 1.00 83.00 94 GLY A CA 1
ATOM 737 C C . GLY A 1 94 ? -10.693 -4.658 18.791 1.00 83.00 94 GLY A C 1
ATOM 738 O O . GLY A 1 94 ? -9.672 -5.332 18.950 1.00 83.00 94 GLY A O 1
ATOM 739 N N . ILE A 1 95 ? -10.681 -3.493 18.143 1.00 88.25 95 ILE A N 1
ATOM 740 C CA . ILE A 1 95 ? -9.450 -2.841 17.687 1.00 88.25 95 ILE A CA 1
ATOM 741 C C . ILE A 1 95 ? -8.752 -2.171 18.873 1.00 88.25 95 ILE A C 1
ATOM 743 O O . ILE A 1 95 ? -9.280 -1.237 19.473 1.00 88.25 95 ILE A O 1
ATOM 747 N N . GLN A 1 96 ? -7.534 -2.623 19.157 1.00 88.44 96 GLN A N 1
ATOM 748 C CA . GLN A 1 96 ? -6.625 -1.987 20.107 1.00 88.44 96 GLN A CA 1
ATOM 749 C C . GLN A 1 96 ? -5.797 -0.904 19.385 1.00 88.44 96 GLN A C 1
ATOM 751 O O . GLN A 1 96 ? -5.196 -1.217 18.348 1.00 88.44 96 GLN A O 1
ATOM 756 N N . PRO A 1 97 ? -5.756 0.353 19.872 1.00 86.06 97 PRO A N 1
ATOM 757 C CA . PRO A 1 97 ? -5.034 1.448 19.217 1.00 86.06 97 PRO A CA 1
ATOM 758 C C . PRO A 1 97 ? -3.550 1.159 18.962 1.00 86.06 97 PRO A C 1
ATOM 760 O O . PRO A 1 97 ? -3.038 1.472 17.889 1.00 86.06 97 PRO A O 1
ATOM 763 N N . GLU A 1 98 ? -2.868 0.505 19.898 1.00 89.56 98 GLU A N 1
ATOM 764 C CA . GLU A 1 98 ? -1.463 0.114 19.781 1.00 89.56 98 GLU A CA 1
ATOM 765 C C . GLU A 1 98 ? -1.231 -0.893 18.645 1.00 89.56 98 GLU A C 1
ATOM 767 O O . GLU A 1 98 ? -0.291 -0.750 17.863 1.00 89.56 98 GLU A O 1
ATOM 772 N N . LEU A 1 99 ? -2.139 -1.859 18.476 1.00 91.62 99 LEU A N 1
ATOM 773 C CA . LEU A 1 99 ? -2.084 -2.814 17.368 1.00 91.62 99 LEU A CA 1
ATOM 774 C C . LEU A 1 99 ? -2.433 -2.149 16.035 1.00 91.62 99 LEU A C 1
ATOM 776 O O . LEU A 1 99 ? -1.931 -2.567 14.989 1.00 91.62 99 LEU A O 1
ATOM 780 N N . ALA A 1 100 ? -3.299 -1.130 16.051 1.00 92.06 100 ALA A N 1
ATOM 781 C CA . ALA A 1 100 ? -3.635 -0.354 14.862 1.00 92.06 100 ALA A CA 1
ATOM 782 C C . ALA A 1 100 ? -2.438 0.482 14.395 1.00 92.06 100 ALA A C 1
ATOM 784 O O . ALA A 1 100 ? -2.131 0.453 13.201 1.00 92.06 100 ALA A O 1
ATOM 785 N N . ALA A 1 101 ? -1.722 1.113 15.331 1.00 93.50 101 ALA A N 1
ATOM 786 C CA . ALA A 1 101 ? -0.468 1.812 15.071 1.00 93.50 101 ALA A CA 1
ATOM 787 C C . ALA A 1 101 ? 0.597 0.861 14.515 1.00 93.50 101 ALA A C 1
ATOM 789 O O . ALA A 1 101 ? 1.182 1.135 13.470 1.00 93.50 101 ALA A O 1
ATOM 790 N N . GLN A 1 102 ? 0.782 -0.310 15.136 1.00 94.94 102 GLN A N 1
ATOM 791 C CA . GLN A 1 102 ? 1.723 -1.311 14.632 1.00 94.94 102 GLN A CA 1
ATOM 792 C C . GLN A 1 102 ? 1.375 -1.750 13.203 1.00 94.94 102 GLN A C 1
ATOM 794 O O . GLN A 1 102 ? 2.255 -1.833 12.348 1.00 94.94 102 GLN A O 1
ATOM 799 N N . ARG A 1 103 ? 0.090 -1.989 12.906 1.00 95.12 103 ARG A N 1
ATOM 800 C CA . ARG A 1 103 ? -0.327 -2.340 11.542 1.00 95.12 103 ARG A CA 1
ATOM 801 C C . ARG A 1 103 ? -0.076 -1.212 10.551 1.00 95.12 103 ARG A C 1
ATOM 803 O O . ARG A 1 103 ? 0.268 -1.502 9.413 1.00 95.12 103 ARG A O 1
ATOM 810 N N . ALA A 1 104 ? -0.302 0.040 10.950 1.00 95.69 104 ALA A N 1
ATOM 811 C CA . ALA A 1 104 ? -0.052 1.201 10.102 1.00 95.69 104 ALA A CA 1
ATOM 812 C C . ALA A 1 104 ? 1.428 1.260 9.699 1.00 95.69 104 ALA A C 1
ATOM 814 O O . ALA A 1 104 ? 1.723 1.390 8.513 1.00 95.69 104 ALA A O 1
ATOM 815 N N . THR A 1 105 ? 2.337 1.044 10.653 1.00 95.56 105 THR A N 1
ATOM 816 C CA . THR A 1 105 ? 3.781 0.950 10.399 1.00 95.56 105 THR A CA 1
ATOM 817 C C . THR A 1 105 ? 4.120 -0.176 9.421 1.00 95.56 105 THR A C 1
ATOM 819 O O . THR A 1 105 ? 4.780 0.070 8.418 1.00 95.56 105 THR A O 1
ATOM 822 N N . GLU A 1 106 ? 3.616 -1.392 9.649 1.00 96.12 106 GLU A N 1
ATOM 823 C CA . GLU A 1 106 ? 3.865 -2.545 8.763 1.00 96.12 106 GLU A CA 1
ATOM 824 C C . GLU A 1 106 ? 3.301 -2.338 7.348 1.00 96.12 106 GLU A C 1
ATOM 826 O O . GLU A 1 106 ? 3.919 -2.725 6.358 1.00 96.12 106 GLU A O 1
ATOM 831 N N . LEU A 1 107 ? 2.129 -1.706 7.228 1.00 96.38 107 LEU A N 1
ATOM 832 C CA . LEU A 1 107 ? 1.567 -1.322 5.931 1.00 96.38 107 LEU A CA 1
ATOM 833 C C . LEU A 1 107 ? 2.419 -0.251 5.243 1.00 96.38 107 LEU A C 1
ATOM 835 O O . LEU A 1 107 ? 2.569 -0.301 4.026 1.00 96.38 107 LEU A O 1
ATOM 839 N N . SER A 1 108 ? 2.977 0.692 6.002 1.00 96.12 108 SER A N 1
ATOM 840 C CA . SER A 1 108 ? 3.885 1.713 5.477 1.00 96.12 108 SER A CA 1
ATOM 841 C C . SER A 1 108 ? 5.167 1.081 4.928 1.00 96.12 108 SER A C 1
ATOM 843 O O . SER A 1 108 ? 5.527 1.344 3.785 1.00 96.12 108 SER A O 1
ATOM 845 N N . TYR A 1 109 ? 5.794 0.167 5.679 1.00 95.88 109 TYR A N 1
ATOM 846 C CA . TYR A 1 109 ? 6.974 -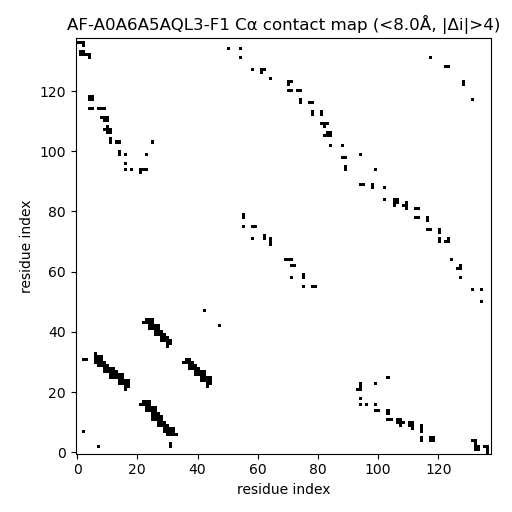0.572 5.212 1.00 95.88 109 TYR A CA 1
ATOM 847 C C . TYR A 1 109 ? 6.684 -1.394 3.962 1.00 95.88 109 TYR A C 1
ATOM 849 O O . TYR A 1 109 ? 7.439 -1.320 3.000 1.00 95.88 109 TYR A O 1
ATOM 857 N N . PHE A 1 110 ? 5.548 -2.092 3.918 1.00 95.00 110 PHE A N 1
ATOM 858 C CA . PHE A 1 110 ? 5.124 -2.797 2.711 1.00 95.00 110 PHE A CA 1
ATOM 859 C C . PHE A 1 110 ? 5.067 -1.878 1.479 1.00 95.00 110 PHE A C 1
ATOM 861 O O . PHE A 1 110 ? 5.539 -2.247 0.406 1.00 95.00 110 PHE A O 1
ATOM 868 N N . LEU A 1 111 ? 4.466 -0.694 1.611 1.00 93.56 111 LEU A N 1
ATOM 869 C CA . LEU A 1 111 ? 4.328 0.251 0.502 1.00 93.56 111 LEU A CA 1
ATOM 870 C C . LEU A 1 111 ? 5.686 0.796 0.049 1.00 93.56 111 LEU A C 1
ATOM 872 O O . LEU A 1 111 ? 5.930 0.896 -1.154 1.00 93.56 111 LEU A O 1
ATOM 876 N N . GLN A 1 112 ? 6.574 1.088 0.998 1.00 92.56 112 GLN A N 1
ATOM 877 C CA . GLN A 1 112 ? 7.950 1.501 0.722 1.00 92.56 112 GLN A CA 1
ATOM 878 C C . GLN A 1 112 ? 8.738 0.393 0.013 1.00 92.56 112 GLN A C 1
ATOM 880 O O . GLN A 1 112 ? 9.396 0.669 -0.988 1.00 92.56 112 GLN A O 1
ATOM 885 N N . ASP A 1 113 ? 8.610 -0.861 0.456 1.00 92.44 113 ASP A N 1
ATOM 886 C CA . ASP A 1 113 ? 9.242 -2.018 -0.184 1.00 92.44 113 ASP A CA 1
ATOM 887 C C . ASP A 1 113 ? 8.741 -2.205 -1.623 1.00 92.44 113 ASP A C 1
ATOM 889 O O . ASP A 1 113 ? 9.534 -2.460 -2.526 1.00 92.44 113 ASP A O 1
ATOM 893 N N . VAL A 1 114 ? 7.436 -2.045 -1.871 1.00 88.69 114 VAL A N 1
ATOM 894 C CA . VAL A 1 114 ? 6.860 -2.126 -3.226 1.00 88.69 114 VAL A CA 1
ATOM 895 C C . VAL A 1 114 ? 7.472 -1.075 -4.151 1.00 88.69 114 VAL A C 1
ATOM 897 O O . VAL A 1 114 ? 7.852 -1.400 -5.278 1.00 88.69 114 VAL A O 1
ATOM 900 N N . VAL A 1 115 ? 7.594 0.168 -3.679 1.00 86.88 115 VAL A N 1
ATOM 901 C CA . VAL A 1 115 ? 8.254 1.248 -4.426 1.00 86.88 115 VAL A CA 1
ATOM 902 C C . VAL A 1 115 ? 9.723 0.910 -4.674 1.00 86.88 115 VAL A C 1
ATOM 904 O O . VAL A 1 115 ? 10.182 1.015 -5.810 1.00 86.88 115 VAL A O 1
ATOM 907 N N . ALA A 1 116 ? 10.454 0.473 -3.646 1.00 87.50 116 ALA A N 1
ATOM 908 C CA . ALA A 1 116 ? 11.870 0.128 -3.751 1.00 87.50 116 ALA A CA 1
ATOM 909 C C . ALA A 1 116 ? 12.105 -0.993 -4.774 1.00 87.50 116 ALA A C 1
ATOM 911 O O . ALA A 1 116 ? 12.929 -0.845 -5.672 1.00 87.50 116 ALA A O 1
ATOM 912 N N . VAL A 1 117 ? 11.304 -2.060 -4.729 1.00 85.19 117 VAL A N 1
ATOM 913 C CA . VAL A 1 117 ? 11.344 -3.146 -5.719 1.00 85.19 117 VAL A CA 1
ATOM 914 C C . VAL A 1 117 ? 11.017 -2.627 -7.123 1.00 85.19 117 VAL A C 1
ATOM 916 O O . VAL A 1 117 ? 11.666 -3.019 -8.094 1.00 85.19 117 VAL A O 1
ATOM 919 N N . GLY A 1 118 ? 10.048 -1.719 -7.252 1.00 77.44 118 GLY A N 1
ATOM 920 C CA . GLY A 1 118 ? 9.753 -1.043 -8.516 1.00 77.44 118 GLY A CA 1
ATOM 921 C C . GLY A 1 118 ? 10.950 -0.260 -9.071 1.00 77.44 118 GLY A C 1
ATOM 922 O O . GLY A 1 118 ? 11.237 -0.351 -10.267 1.00 77.44 118 GLY A O 1
ATOM 923 N N . ARG A 1 119 ? 11.678 0.457 -8.205 1.00 78.44 119 ARG A N 1
ATOM 924 C CA . ARG A 1 119 ? 12.873 1.246 -8.552 1.00 78.44 119 ARG A CA 1
ATOM 925 C C . ARG A 1 119 ? 14.060 0.358 -8.944 1.00 78.44 119 ARG A C 1
ATOM 927 O O . ARG A 1 119 ? 14.662 0.585 -9.994 1.00 78.44 119 ARG A O 1
ATOM 934 N N . ASP A 1 120 ? 14.357 -0.666 -8.144 1.00 75.06 120 ASP A N 1
ATOM 935 C CA . ASP A 1 120 ? 15.534 -1.536 -8.294 1.00 75.06 120 ASP A CA 1
ATOM 936 C C . ASP A 1 120 ? 15.462 -2.454 -9.522 1.00 75.06 120 ASP A C 1
ATOM 938 O O . ASP A 1 120 ? 16.489 -2.886 -10.051 1.00 75.06 120 ASP A O 1
ATOM 942 N N . HIS A 1 121 ? 14.255 -2.754 -10.007 1.00 68.25 121 HIS A N 1
ATOM 943 C CA . HIS A 1 121 ? 14.047 -3.668 -11.131 1.00 68.25 121 HIS A CA 1
ATOM 944 C C . HIS A 1 121 ? 13.790 -2.980 -12.485 1.00 68.25 121 HIS A C 1
ATOM 946 O O . HIS A 1 121 ? 13.312 -3.626 -13.424 1.00 68.25 121 HIS A O 1
ATOM 952 N N . ALA A 1 122 ? 14.157 -1.706 -12.649 1.00 56.53 122 ALA A N 1
ATOM 953 C CA . ALA A 1 122 ? 14.146 -1.060 -13.961 1.00 56.53 122 ALA A CA 1
ATOM 954 C C . ALA A 1 122 ? 15.317 -1.545 -14.853 1.00 56.53 122 ALA A C 1
ATOM 956 O O . ALA A 1 122 ? 16.467 -1.543 -14.414 1.00 56.53 122 ALA A O 1
ATOM 957 N N . PRO A 1 123 ? 15.071 -1.967 -16.115 1.00 54.25 123 PRO A N 1
ATOM 958 C CA . PRO A 1 123 ? 13.873 -1.733 -16.906 1.00 54.25 123 PRO A CA 1
ATOM 959 C C . PRO A 1 123 ? 13.005 -2.994 -16.987 1.00 54.25 123 PRO A C 1
ATOM 961 O O . PRO A 1 123 ? 13.281 -3.930 -17.747 1.00 54.25 123 PRO A O 1
ATOM 964 N N . LEU A 1 124 ? 11.892 -2.982 -16.257 1.00 55.81 124 LEU A N 1
ATOM 965 C CA . LEU A 1 124 ? 10.699 -3.683 -16.708 1.00 55.81 124 LEU A CA 1
ATOM 966 C C . LEU A 1 124 ? 10.400 -3.205 -18.143 1.00 55.81 124 LEU A C 1
ATOM 968 O O . LEU A 1 124 ? 10.631 -2.039 -18.471 1.00 55.81 124 LEU A O 1
ATOM 972 N N . CYS A 1 125 ? 9.941 -4.084 -19.039 1.00 58.00 125 CYS A N 1
ATOM 973 C CA . CYS A 1 125 ? 9.610 -3.640 -20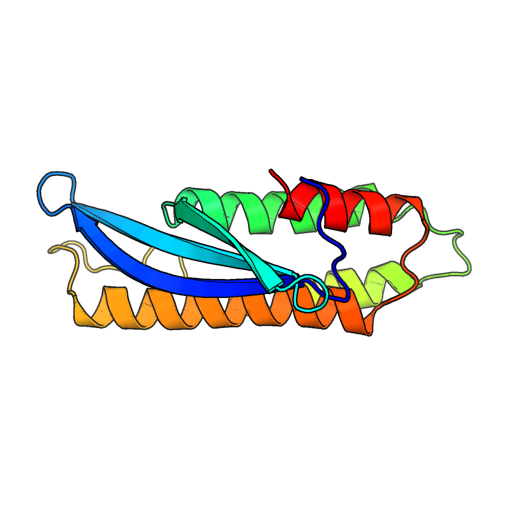.395 1.00 58.00 125 CYS A CA 1
ATOM 974 C C . CYS A 1 125 ? 8.564 -2.507 -20.337 1.00 58.00 125 CYS A C 1
ATOM 976 O O . CYS A 1 125 ? 7.789 -2.426 -19.385 1.00 58.00 125 CYS A O 1
ATOM 978 N N . ARG A 1 126 ? 8.515 -1.639 -21.357 1.00 61.78 126 ARG A N 1
ATOM 979 C CA . ARG A 1 126 ? 7.653 -0.435 -21.385 1.00 61.78 126 ARG A CA 1
ATOM 980 C C . ARG A 1 126 ? 6.197 -0.695 -20.947 1.00 61.78 126 ARG A C 1
ATOM 982 O O . ARG A 1 126 ? 5.605 0.154 -20.295 1.00 61.78 126 ARG A O 1
ATOM 989 N N . SER A 1 127 ? 5.650 -1.875 -21.261 1.00 61.38 127 SER A N 1
ATOM 990 C CA . SER A 1 127 ? 4.296 -2.292 -20.862 1.00 61.38 127 SER A CA 1
ATOM 991 C C . SER A 1 127 ? 4.120 -2.449 -19.347 1.00 61.38 127 SER A C 1
ATOM 993 O O . SER A 1 127 ? 3.052 -2.155 -18.824 1.00 61.38 127 SER A O 1
ATOM 995 N N . ASN A 1 128 ? 5.147 -2.924 -18.648 1.00 60.44 128 ASN A N 1
ATOM 996 C CA . ASN A 1 128 ? 5.110 -3.159 -17.206 1.00 60.44 128 ASN A CA 1
ATOM 997 C C . ASN A 1 128 ? 5.375 -1.879 -16.416 1.00 60.44 128 ASN A C 1
ATOM 999 O O . ASN A 1 128 ? 4.791 -1.692 -15.354 1.00 60.44 128 ASN A O 1
ATOM 1003 N N . GLN A 1 129 ? 6.208 -0.985 -16.955 1.00 62.72 129 GLN A N 1
ATOM 1004 C CA . GLN A 1 129 ? 6.420 0.337 -16.374 1.00 62.72 129 GLN A CA 1
ATOM 1005 C C . GLN A 1 129 ? 5.119 1.155 -16.379 1.00 62.72 129 GLN A C 1
ATOM 1007 O O . GLN A 1 129 ? 4.681 1.592 -15.322 1.00 62.72 129 GLN A O 1
ATOM 1012 N N . GLN A 1 130 ? 4.445 1.262 -17.533 1.00 64.31 130 GLN A N 1
ATOM 1013 C CA . GLN A 1 130 ? 3.164 1.978 -17.647 1.00 64.31 130 GLN A CA 1
ATOM 1014 C C . GLN A 1 130 ? 2.092 1.449 -16.684 1.00 64.31 130 GLN A C 1
ATOM 1016 O O . GLN A 1 130 ? 1.280 2.215 -16.175 1.00 64.31 130 GLN A O 1
ATOM 1021 N N . PHE A 1 131 ? 2.087 0.140 -16.432 1.00 63.69 131 PHE A N 1
ATOM 1022 C CA . PHE A 1 131 ? 1.142 -0.485 -15.515 1.00 63.69 131 PHE A CA 1
ATOM 1023 C C . PHE A 1 131 ? 1.447 -0.188 -14.041 1.00 63.69 131 PHE A C 1
ATOM 1025 O O . PHE A 1 131 ? 0.536 0.063 -13.249 1.00 63.69 131 PHE A O 1
ATOM 1032 N N . LEU A 1 132 ? 2.724 -0.244 -13.654 1.00 63.88 132 LEU A N 1
ATOM 1033 C CA . LEU A 1 132 ? 3.125 0.093 -12.293 1.00 63.88 132 LEU A CA 1
ATOM 1034 C C . LEU A 1 132 ? 2.719 1.540 -11.990 1.00 63.88 132 LEU A C 1
ATOM 1036 O O . LEU A 1 132 ? 2.070 1.797 -10.982 1.00 63.88 132 LEU A O 1
ATOM 1040 N N . GLU A 1 133 ? 2.996 2.448 -12.927 1.00 65.56 133 GLU A N 1
ATOM 1041 C CA . GLU A 1 133 ? 2.590 3.854 -12.867 1.00 65.56 133 GLU A CA 1
ATOM 1042 C C . GLU A 1 133 ? 1.057 4.021 -12.790 1.00 65.56 133 GLU A C 1
ATOM 1044 O O . GLU A 1 133 ? 0.581 4.835 -12.001 1.00 65.56 133 GLU A O 1
ATOM 1049 N N . SER A 1 134 ? 0.262 3.236 -13.538 1.00 64.44 134 SER A N 1
ATOM 1050 C CA . SER A 1 134 ? -1.210 3.316 -13.480 1.00 64.44 134 SER A CA 1
ATOM 1051 C C . SER A 1 134 ? -1.799 2.762 -12.181 1.00 64.44 134 SER A C 1
ATOM 1053 O O . SER A 1 134 ? -2.718 3.347 -11.624 1.00 64.44 134 SER A O 1
ATOM 1055 N N . SER A 1 135 ? -1.263 1.656 -11.667 1.00 62.41 135 SER A N 1
ATOM 1056 C CA . SER A 1 135 ? -1.779 0.995 -10.454 1.00 62.41 135 SER A CA 1
ATOM 1057 C C . SER A 1 135 ? -1.486 1.760 -9.177 1.00 62.41 135 SER A C 1
ATOM 1059 O O . SER A 1 135 ? -2.162 1.572 -8.172 1.00 62.41 135 SER A O 1
ATOM 1061 N N . LEU A 1 136 ? -0.433 2.573 -9.206 1.00 59.81 136 LEU A N 1
ATOM 1062 C CA . LEU A 1 136 ? -0.092 3.495 -8.132 1.00 59.81 136 LEU A CA 1
ATOM 1063 C C . LEU A 1 136 ? -0.931 4.781 -8.205 1.00 59.81 136 LEU A C 1
ATOM 1065 O O . LEU A 1 136 ? -1.011 5.504 -7.221 1.00 59.81 136 LEU A O 1
ATOM 1069 N N . ALA A 1 137 ? -1.547 5.073 -9.354 1.00 50.72 137 ALA A N 1
ATOM 1070 C CA . ALA A 1 137 ? -2.330 6.282 -9.589 1.00 50.72 137 ALA A CA 1
ATOM 1071 C C . ALA A 1 137 ? -3.841 6.157 -9.299 1.00 50.72 137 ALA A C 1
ATOM 1073 O O . ALA A 1 137 ? -4.482 7.196 -9.119 1.00 50.72 137 ALA A O 1
ATOM 1074 N N . ASP A 1 138 ? -4.393 4.937 -9.265 1.00 45.72 138 ASP A N 1
ATOM 1075 C CA . ASP A 1 138 ? -5.818 4.630 -9.007 1.00 45.72 138 ASP A CA 1
ATOM 1076 C C . ASP A 1 138 ? -6.100 4.264 -7.527 1.00 45.72 138 ASP A C 1
ATOM 1078 O O . ASP A 1 138 ? -7.109 4.752 -6.948 1.00 45.72 138 ASP A O 1
#

Radius of gyration: 16.03 Å; Cα contacts (8 Å, |Δi|>4): 181; chains: 1; bounding box: 34×33×46 Å

InterPro domains:
  IPR001683 Phox homology [PS50195] (1-138)
  IPR036871 PX domain superfamily [G3DSA:3.30.1520.10] (1-136)
  IPR036871 PX domain superfamily [SSF64268] (14-133)